Protein AF-A0A950YCQ1-F1 (afdb_monomer)

Secondary structure (DSSP, 8-state):
-----SSEEEEEE--S-HHHHHHHHHHHHHGGGEEEEEEEEEEE---GGG--HHHHHHHHHHHHHHHHHHHHHTTT-TT-EEEEEEEEE-HHHHHHHHHHHTT-SEEEEEPPPTTS-SS-SS-HHHHHHHHH-SSEEEEE-

Sequence (141 aa):
MPPARDALTFVVGFDGSDAARRGLAYVGELAAEARNVVVVTVTPDLGESSITSETLARDDFDAERLLDEAVALLADTDGTTIERRAATGDPARVLVDVTREVDADLLIVGRRGADFVARTLLGSVAQRVVEQASCDVLVVR

Radius of gyration: 15.21 Å; Cα contacts (8 Å, |Δi|>4): 248; chains: 1; bounding box: 40×31×44 Å

Nearest PDB structures (foldseek):
  2z09-assembly1_A  TM=8.458E-01  e=3.638E-11  Thermus thermophilus
  2z3v-assembly1_A  TM=8.287E-01  e=5.738E-11  Thermus thermophilus HB8
  3s3t-assembly1_A  TM=8.441E-01  e=1.524E-10  Lactiplantibacillus plantarum
  3hgm-assembly1_B  TM=8.170E-01  e=7.445E-11  Halomonas elongata
  5ahw-assembly2_D  TM=8.233E-01  e=2.853E-09  Mycolicibacterium smegmatis MC2 155

Structure (mmCIF, N/CA/C/O backbone):
data_AF-A0A950YCQ1-F1
#
_entry.id   AF-A0A950YCQ1-F1
#
loop_
_atom_site.group_PDB
_atom_site.id
_atom_site.type_symbol
_atom_site.label_atom_id
_atom_site.label_alt_id
_atom_site.label_comp_id
_atom_site.label_asym_id
_atom_site.label_entity_id
_atom_site.label_seq_id
_atom_site.pdbx_PDB_ins_code
_atom_site.Cartn_x
_atom_site.Cartn_y
_atom_site.Cartn_z
_atom_site.occupancy
_atom_site.B_iso_or_equiv
_atom_site.auth_seq_id
_atom_site.auth_comp_id
_atom_site.auth_asym_id
_atom_site.auth_atom_id
_atom_site.pdbx_PDB_model_num
ATOM 1 N N . MET A 1 1 ? -14.258 -17.852 21.400 1.00 39.78 1 MET A N 1
ATOM 2 C CA . MET A 1 1 ? -14.600 -16.471 21.019 1.00 39.78 1 MET A CA 1
ATOM 3 C C . MET A 1 1 ? -13.278 -15.767 20.785 1.00 39.78 1 MET A C 1
ATOM 5 O O . MET A 1 1 ? -12.511 -15.706 21.742 1.00 39.78 1 MET A O 1
ATOM 9 N N . PRO A 1 2 ? -12.927 -15.397 19.543 1.00 42.84 2 PRO A N 1
ATOM 10 C CA . PRO A 1 2 ? -11.743 -14.571 19.324 1.00 42.84 2 PRO A CA 1
ATOM 11 C C . PRO A 1 2 ? -11.915 -13.253 20.102 1.00 42.84 2 PRO A C 1
ATOM 13 O O . PRO A 1 2 ? -13.058 -12.809 20.269 1.00 42.84 2 PRO A O 1
ATOM 16 N N . PRO A 1 3 ? -10.835 -12.678 20.657 1.00 43.53 3 PRO A N 1
ATOM 17 C CA . PRO A 1 3 ? -10.923 -11.420 21.390 1.00 43.53 3 PRO A CA 1
ATOM 18 C C . PRO A 1 3 ? -11.473 -10.317 20.475 1.00 43.53 3 PRO A C 1
ATOM 20 O O . PRO A 1 3 ? -11.241 -10.340 19.266 1.00 43.53 3 PRO A O 1
ATOM 23 N N . ALA A 1 4 ? -12.219 -9.369 21.048 1.00 50.78 4 ALA A N 1
ATOM 24 C CA . ALA A 1 4 ? -12.633 -8.166 20.336 1.00 50.78 4 ALA A CA 1
ATOM 25 C C . ALA A 1 4 ? -11.365 -7.437 19.862 1.00 50.78 4 ALA A C 1
ATOM 27 O O . ALA A 1 4 ? -10.528 -7.067 20.684 1.00 50.78 4 ALA A O 1
ATOM 28 N N . ARG A 1 5 ? -11.167 -7.326 18.543 1.00 57.00 5 ARG A N 1
ATOM 29 C CA . ARG A 1 5 ? -10.023 -6.604 17.976 1.00 57.00 5 ARG A CA 1
ATOM 30 C C . ARG A 1 5 ? -10.265 -5.117 18.198 1.00 57.00 5 ARG A C 1
ATOM 32 O O . ARG A 1 5 ? -11.140 -4.532 17.571 1.00 57.00 5 ARG A O 1
ATOM 39 N N . ASP A 1 6 ? -9.519 -4.531 19.127 1.00 62.53 6 ASP A N 1
ATOM 40 C CA . ASP A 1 6 ? -9.725 -3.147 19.547 1.00 62.53 6 ASP A CA 1
ATOM 41 C C . ASP A 1 6 ? -9.273 -2.110 18.502 1.00 62.53 6 ASP A C 1
ATOM 43 O O . ASP A 1 6 ? -9.524 -0.932 18.699 1.00 62.53 6 ASP A O 1
ATOM 47 N N . ALA A 1 7 ? -8.668 -2.455 17.367 1.00 74.06 7 ALA A N 1
ATOM 48 C CA . ALA A 1 7 ? -8.384 -1.491 16.298 1.00 74.06 7 ALA A CA 1
ATOM 49 C C . ALA A 1 7 ? -8.078 -2.204 14.984 1.00 74.06 7 ALA A C 1
ATOM 51 O O . ALA A 1 7 ? -7.252 -3.112 15.003 1.00 74.06 7 ALA A O 1
ATOM 52 N N . LEU A 1 8 ? -8.671 -1.771 13.866 1.00 88.31 8 LEU A N 1
ATOM 53 C CA . LEU A 1 8 ? -8.275 -2.291 12.559 1.00 88.31 8 LEU A CA 1
ATOM 54 C C . LEU A 1 8 ? -6.948 -1.671 12.104 1.00 88.31 8 LEU A C 1
ATOM 56 O O . LEU A 1 8 ? -6.740 -0.459 12.255 1.00 88.31 8 LEU A O 1
ATOM 60 N N . THR A 1 9 ? -6.083 -2.509 11.532 1.00 92.19 9 THR A N 1
ATOM 61 C CA . THR A 1 9 ? -4.832 -2.103 10.881 1.00 92.19 9 THR A CA 1
ATOM 62 C C . THR A 1 9 ? -4.915 -2.362 9.385 1.00 92.19 9 THR A C 1
ATOM 64 O O . THR A 1 9 ? -5.062 -3.504 8.946 1.00 92.19 9 THR A O 1
ATOM 67 N N . PHE A 1 10 ? -4.788 -1.304 8.588 1.00 93.88 10 PHE A N 1
ATOM 68 C CA . PHE A 1 10 ? -4.792 -1.393 7.131 1.00 93.88 10 PHE A CA 1
ATOM 69 C C . PHE A 1 10 ? -3.387 -1.205 6.572 1.00 93.88 10 PHE A C 1
ATOM 71 O O . PHE A 1 10 ? -2.623 -0.370 7.049 1.00 93.88 10 PHE A O 1
ATOM 78 N N . VAL A 1 11 ? -3.057 -1.957 5.527 1.00 95.69 11 VAL A N 1
ATOM 79 C CA . VAL A 1 11 ? -1.829 -1.788 4.744 1.00 95.69 11 VAL A CA 1
ATOM 80 C C . VAL A 1 11 ? -2.217 -1.332 3.348 1.00 95.69 11 VAL A C 1
ATOM 82 O O . VAL A 1 11 ? -3.104 -1.920 2.735 1.00 95.69 11 VAL A O 1
ATOM 85 N N . VAL A 1 12 ? -1.551 -0.309 2.819 1.00 95.38 12 VAL A N 1
ATOM 86 C CA . VAL A 1 12 ? -1.814 0.219 1.477 1.00 95.38 12 VAL A CA 1
ATOM 87 C C . VAL A 1 12 ? -0.544 0.164 0.648 1.00 95.38 12 VAL A C 1
ATOM 89 O O . VAL A 1 12 ? 0.436 0.829 0.972 1.00 95.38 12 VAL A O 1
ATOM 92 N N . GLY A 1 13 ? -0.563 -0.598 -0.445 1.00 95.62 13 GLY A N 1
ATOM 93 C CA . GLY A 1 13 ? 0.494 -0.541 -1.450 1.00 95.62 13 GLY A CA 1
ATOM 94 C C . GLY A 1 13 ? 0.323 0.688 -2.340 1.00 95.62 13 GLY A C 1
ATOM 95 O O . GLY A 1 13 ? -0.713 0.828 -2.995 1.00 95.62 13 GLY A O 1
ATOM 96 N N . PHE A 1 14 ? 1.333 1.557 -2.387 1.00 95.12 14 PHE A N 1
ATOM 97 C CA . PHE A 1 14 ? 1.281 2.810 -3.134 1.00 95.12 14 PHE A CA 1
ATOM 98 C C . PHE A 1 14 ? 2.461 2.961 -4.096 1.00 95.12 14 PHE A C 1
ATOM 100 O O . PHE A 1 14 ? 3.612 3.042 -3.683 1.00 95.12 14 PHE A O 1
ATOM 107 N N . ASP A 1 15 ? 2.155 3.027 -5.392 1.00 90.69 15 ASP A N 1
ATOM 108 C CA . ASP A 1 15 ? 3.118 3.216 -6.486 1.00 90.69 15 ASP A CA 1
ATOM 109 C C . ASP A 1 15 ? 2.887 4.531 -7.256 1.00 90.69 15 ASP A C 1
ATOM 111 O O . ASP A 1 15 ? 3.487 4.764 -8.305 1.00 90.69 1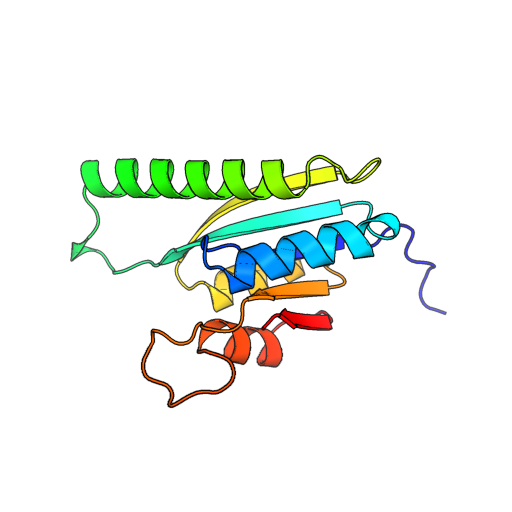5 ASP A O 1
ATOM 115 N N . GLY A 1 16 ? 1.982 5.389 -6.769 1.00 90.12 16 GLY A N 1
ATOM 116 C CA . GLY A 1 16 ? 1.605 6.634 -7.439 1.00 90.12 16 GLY A CA 1
ATOM 117 C C . GLY A 1 16 ? 0.756 6.446 -8.698 1.00 90.12 16 GLY A C 1
ATOM 118 O O . GLY A 1 16 ? 0.564 7.407 -9.445 1.00 90.12 16 GLY A O 1
ATOM 119 N N . SER A 1 17 ? 0.243 5.245 -8.972 1.00 89.38 17 SER A N 1
ATOM 120 C CA . SER A 1 17 ? -0.743 5.035 -10.034 1.00 89.38 17 SER A CA 1
ATOM 121 C C . SER A 1 17 ? -2.119 5.582 -9.640 1.00 89.38 17 SER A C 1
ATOM 123 O O . SER A 1 17 ? -2.469 5.668 -8.462 1.00 89.38 17 SER A O 1
ATOM 125 N N . ASP A 1 18 ? -2.965 5.896 -10.625 1.00 89.19 18 ASP A N 1
ATOM 126 C CA . ASP A 1 18 ? -4.323 6.383 -10.345 1.00 89.19 18 ASP A CA 1
ATOM 127 C C . ASP A 1 18 ? -5.178 5.364 -9.581 1.00 89.19 18 ASP A C 1
ATOM 129 O O . ASP A 1 18 ? -6.052 5.743 -8.802 1.00 89.19 18 ASP A O 1
ATOM 133 N N . ALA A 1 19 ? -4.930 4.069 -9.786 1.00 87.75 19 ALA A N 1
ATOM 134 C CA . ALA A 1 19 ? -5.601 3.018 -9.033 1.00 87.75 19 ALA A CA 1
ATOM 135 C C . ALA A 1 19 ? -5.147 2.998 -7.566 1.00 87.75 19 ALA A C 1
ATOM 137 O O . ALA A 1 19 ? -5.985 2.850 -6.679 1.00 87.75 19 ALA A O 1
ATOM 138 N N . ALA A 1 20 ? -3.854 3.209 -7.298 1.00 89.31 20 ALA A N 1
ATOM 139 C CA . ALA A 1 20 ? -3.341 3.334 -5.936 1.00 89.31 20 ALA A CA 1
ATOM 140 C C . ALA A 1 20 ? -3.875 4.597 -5.233 1.00 89.31 20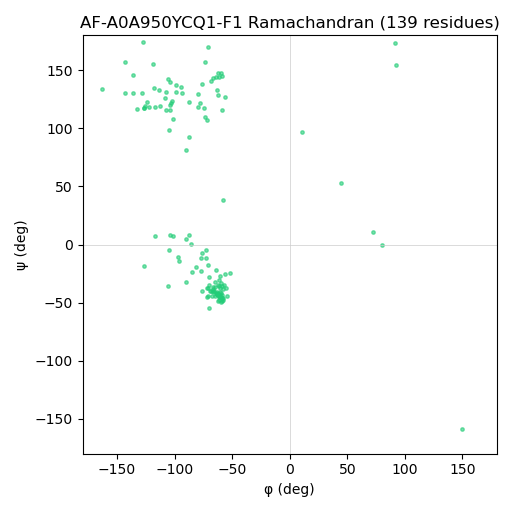 ALA A C 1
ATOM 142 O O . ALA A 1 20 ? -4.288 4.518 -4.078 1.00 89.31 20 ALA A O 1
ATOM 143 N N . ARG A 1 21 ? -3.978 5.734 -5.942 1.00 92.12 21 ARG A N 1
ATOM 144 C CA . ARG A 1 21 ? -4.623 6.959 -5.422 1.00 92.12 21 ARG A CA 1
ATOM 145 C C . ARG A 1 21 ? -6.083 6.727 -5.040 1.00 92.12 21 ARG A C 1
ATOM 147 O O . ARG A 1 21 ? -6.508 7.128 -3.962 1.00 92.12 21 ARG A O 1
ATOM 154 N N . ARG A 1 22 ? -6.851 6.047 -5.901 1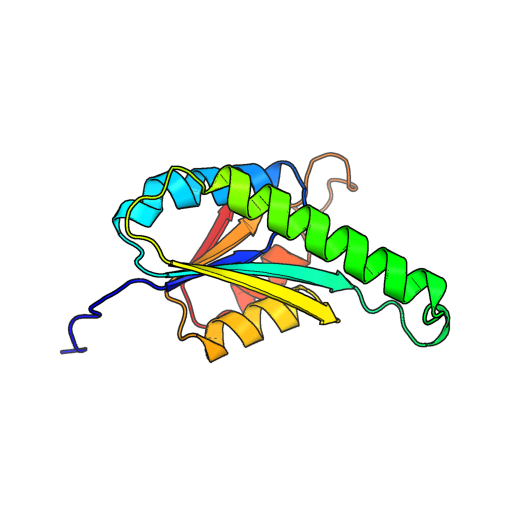.00 89.19 22 ARG A N 1
ATOM 155 C CA . ARG A 1 22 ? -8.233 5.647 -5.582 1.00 89.19 22 ARG A CA 1
ATOM 156 C C . ARG A 1 22 ? -8.292 4.695 -4.390 1.00 89.19 22 ARG A C 1
ATOM 158 O O . ARG A 1 22 ? -9.222 4.789 -3.599 1.00 89.19 22 ARG A O 1
ATOM 165 N N . GLY A 1 23 ? -7.300 3.816 -4.248 1.00 89.06 23 GLY A N 1
ATOM 166 C CA . GLY A 1 23 ? -7.144 2.950 -3.081 1.00 89.06 23 GLY A CA 1
ATOM 167 C C . GLY A 1 23 ? -7.005 3.732 -1.779 1.00 89.06 23 GLY A C 1
ATOM 168 O O . GLY A 1 23 ? -7.743 3.462 -0.838 1.00 89.06 23 GLY A O 1
ATOM 169 N N . LEU A 1 24 ? -6.131 4.740 -1.745 1.00 88.81 24 LEU A N 1
ATOM 170 C CA . LEU A 1 24 ? -5.981 5.621 -0.582 1.00 88.81 24 LEU A CA 1
ATOM 171 C C . LEU A 1 24 ? -7.246 6.423 -0.278 1.00 88.81 24 LEU A C 1
ATOM 173 O O . LEU A 1 24 ? -7.635 6.510 0.880 1.00 88.81 24 LEU A O 1
ATOM 177 N N . ALA A 1 25 ? -7.918 6.963 -1.298 1.00 86.00 25 ALA A N 1
ATOM 178 C CA . ALA A 1 25 ? -9.175 7.685 -1.096 1.00 86.00 25 ALA A CA 1
ATOM 179 C C . ALA A 1 25 ? -10.252 6.784 -0.465 1.00 86.00 25 ALA A C 1
ATOM 181 O O . ALA A 1 25 ? -10.944 7.198 0.460 1.00 86.00 25 ALA A O 1
ATOM 182 N N . TYR A 1 26 ? -10.340 5.527 -0.911 1.00 84.06 26 TYR A N 1
ATOM 183 C CA . TYR A 1 26 ? -11.246 4.546 -0.316 1.00 84.06 26 TYR A CA 1
ATOM 184 C C . TYR A 1 26 ? -10.867 4.208 1.129 1.00 84.06 26 TYR A C 1
ATOM 186 O O . TYR A 1 26 ? -11.742 4.036 1.971 1.00 84.06 26 TYR A O 1
ATOM 194 N N . VAL A 1 27 ? -9.566 4.156 1.437 1.00 81.38 27 VAL A N 1
ATOM 195 C CA . VAL A 1 27 ? -9.098 4.038 2.821 1.00 81.38 27 VAL A CA 1
ATOM 196 C C . VAL A 1 27 ? -9.531 5.246 3.633 1.00 81.38 27 VAL A C 1
ATOM 198 O O . VAL A 1 27 ? -10.050 5.020 4.705 1.00 81.38 27 VAL A O 1
ATOM 201 N N . GLY A 1 28 ? -9.429 6.483 3.146 1.00 73.00 28 GLY A N 1
ATOM 202 C CA . GLY A 1 28 ? -9.950 7.658 3.863 1.00 73.00 28 GLY A CA 1
ATOM 203 C C . GLY A 1 28 ? -11.440 7.542 4.224 1.00 73.00 28 GLY A C 1
ATOM 204 O O . GLY A 1 28 ? -11.839 7.915 5.324 1.00 73.00 28 GLY A O 1
ATOM 205 N N . GLU A 1 29 ? -12.255 6.946 3.347 1.00 75.50 29 GLU A N 1
ATOM 206 C CA . GLU A 1 29 ? -13.675 6.670 3.621 1.00 75.50 29 GLU A CA 1
ATOM 207 C C . GLU A 1 29 ? -13.885 5.530 4.640 1.00 75.50 29 GLU A C 1
ATOM 209 O O . GLU A 1 29 ? -14.794 5.606 5.467 1.00 75.50 29 GLU A O 1
ATOM 214 N N . LEU A 1 30 ? -13.054 4.480 4.600 1.00 71.19 30 LEU A N 1
ATOM 215 C CA . LEU A 1 30 ? -13.141 3.312 5.492 1.00 71.19 30 LEU A CA 1
ATOM 216 C C . LEU A 1 30 ? -12.420 3.512 6.839 1.00 71.19 30 LEU A C 1
ATOM 218 O O . LEU A 1 30 ? -12.711 2.833 7.821 1.00 71.19 30 LEU A O 1
ATOM 222 N N . ALA A 1 31 ? -11.441 4.412 6.886 1.00 61.69 31 ALA A N 1
ATOM 223 C CA . ALA A 1 31 ? -10.480 4.555 7.974 1.00 61.69 31 ALA A CA 1
ATOM 224 C C . ALA A 1 31 ? -11.063 5.231 9.210 1.00 61.69 31 ALA A C 1
ATOM 226 O O . ALA A 1 31 ? -10.446 5.157 10.266 1.00 61.69 31 ALA A O 1
ATOM 227 N N . ALA A 1 32 ? -12.296 5.742 9.144 1.00 62.84 32 ALA A N 1
ATOM 228 C CA . ALA A 1 32 ? -13.079 6.005 10.350 1.00 62.84 32 ALA A CA 1
ATOM 229 C C . ALA A 1 32 ? -13.157 4.766 11.277 1.00 62.84 32 ALA A C 1
ATOM 231 O O . ALA A 1 32 ? -13.322 4.911 12.488 1.00 62.84 32 ALA A O 1
ATOM 232 N N . GLU A 1 33 ? -12.999 3.552 10.729 1.00 66.06 33 GLU A N 1
ATOM 233 C CA . GLU A 1 33 ? -12.925 2.291 11.479 1.00 66.06 33 GLU A CA 1
ATOM 234 C C . GLU A 1 33 ? -11.480 1.811 11.760 1.00 66.06 33 GLU A C 1
ATOM 236 O O . GLU A 1 33 ? -11.273 0.943 12.614 1.00 66.06 33 GLU A O 1
ATOM 241 N N . ALA A 1 34 ? -10.463 2.376 11.093 1.00 70.06 34 ALA A N 1
ATOM 242 C CA . ALA A 1 34 ? -9.058 1.988 11.236 1.00 70.06 34 ALA A CA 1
ATOM 243 C C . ALA A 1 34 ? -8.266 2.977 12.092 1.00 70.06 34 ALA A C 1
ATOM 245 O O . ALA A 1 34 ? -8.110 4.151 11.757 1.00 70.06 34 ALA A O 1
ATOM 246 N N . ARG A 1 35 ? -7.667 2.482 13.182 1.00 82.69 35 ARG A N 1
ATOM 247 C CA . ARG A 1 35 ? -6.768 3.320 13.994 1.00 82.69 35 ARG A CA 1
ATOM 248 C C . ARG A 1 35 ? -5.367 3.408 13.406 1.00 82.69 35 ARG A C 1
ATOM 250 O O . ARG A 1 35 ? -4.634 4.315 13.793 1.00 82.69 35 ARG A O 1
ATOM 257 N N . ASN A 1 36 ? -4.981 2.478 12.531 1.00 90.38 36 ASN A N 1
ATOM 258 C CA . ASN A 1 36 ? -3.648 2.449 11.940 1.00 90.38 36 ASN A CA 1
ATOM 259 C C . ASN A 1 36 ? -3.697 2.158 10.437 1.00 90.38 36 ASN A C 1
ATOM 261 O O . ASN A 1 36 ? -4.320 1.187 10.005 1.00 90.38 36 ASN A O 1
ATOM 265 N N . VAL A 1 37 ? -3.002 2.980 9.656 1.00 93.12 37 VAL A N 1
ATOM 266 C CA . VAL A 1 37 ? -2.818 2.812 8.213 1.00 93.12 37 VAL A CA 1
ATOM 267 C C . VAL A 1 37 ? -1.324 2.832 7.913 1.00 93.12 37 VAL A C 1
ATOM 269 O O . VAL A 1 37 ? -0.650 3.831 8.149 1.00 93.12 37 VAL A O 1
ATOM 272 N N . VAL A 1 38 ? -0.809 1.737 7.363 1.00 95.31 38 VAL A N 1
ATOM 273 C CA . VAL A 1 38 ? 0.587 1.597 6.943 1.00 95.31 38 VAL A CA 1
ATOM 274 C C . VAL A 1 38 ? 0.661 1.760 5.430 1.00 95.31 38 VAL A C 1
ATOM 276 O O . VAL A 1 38 ? 0.232 0.885 4.677 1.00 95.31 38 VAL A O 1
ATOM 279 N N . VAL A 1 39 ? 1.209 2.879 4.970 1.00 96.56 39 VAL A N 1
ATOM 280 C CA . VAL A 1 39 ? 1.455 3.126 3.548 1.00 96.56 39 VAL A CA 1
ATOM 281 C C . VAL A 1 39 ? 2.819 2.563 3.176 1.00 96.56 39 VAL A C 1
ATOM 283 O O . VAL A 1 39 ? 3.838 2.956 3.744 1.00 96.56 39 VAL A O 1
ATOM 286 N N . VAL A 1 40 ? 2.837 1.659 2.200 1.00 97.44 40 VAL A N 1
ATOM 287 C CA . VAL A 1 40 ? 4.040 0.970 1.734 1.00 97.44 40 VAL A CA 1
ATOM 288 C C . VAL A 1 40 ? 4.301 1.321 0.276 1.00 97.44 40 VAL A C 1
ATOM 290 O O . VAL A 1 40 ? 3.502 0.990 -0.602 1.00 97.44 40 VAL A O 1
ATOM 293 N N . THR A 1 41 ? 5.446 1.941 0.008 1.00 96.12 41 THR A N 1
ATOM 294 C CA . THR A 1 41 ? 5.999 2.070 -1.345 1.00 96.12 41 THR A CA 1
ATOM 295 C C . THR A 1 41 ? 7.146 1.084 -1.517 1.00 96.12 41 THR A C 1
ATOM 297 O O . THR A 1 41 ? 7.927 0.863 -0.586 1.00 96.12 41 THR A O 1
ATOM 300 N N . VAL A 1 42 ? 7.228 0.453 -2.690 1.00 93.94 42 VAL A N 1
ATOM 301 C CA . VAL A 1 42 ? 8.261 -0.546 -2.977 1.00 93.94 42 VAL A CA 1
ATOM 302 C C . VAL A 1 42 ? 9.003 -0.194 -4.251 1.00 93.94 42 VAL A C 1
ATOM 304 O O . VA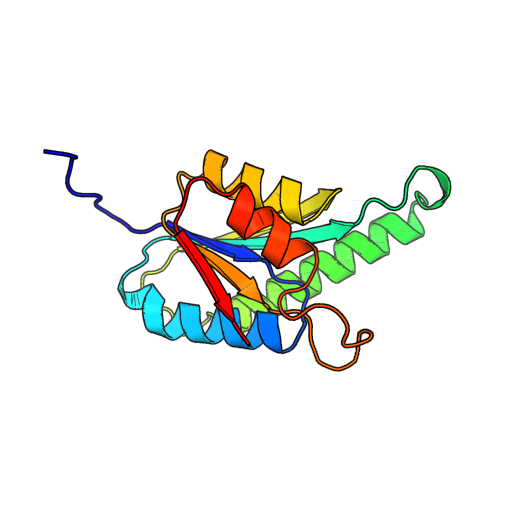L A 1 42 ? 8.423 -0.221 -5.337 1.00 93.94 42 VAL A O 1
ATOM 307 N N . THR A 1 43 ? 10.302 0.047 -4.120 1.00 91.38 43 THR A N 1
ATOM 308 C CA . THR A 1 43 ? 11.227 0.151 -5.245 1.00 91.38 43 THR A CA 1
ATOM 309 C C . THR A 1 43 ? 11.598 -1.263 -5.709 1.00 91.38 43 THR A C 1
ATOM 311 O O . THR A 1 43 ? 12.152 -2.039 -4.923 1.00 91.38 43 THR A O 1
ATOM 314 N N . PRO A 1 44 ? 11.289 -1.658 -6.959 1.00 85.44 44 PRO A N 1
ATOM 315 C CA . PRO A 1 44 ? 11.642 -2.981 -7.460 1.00 85.44 44 PRO A CA 1
ATOM 316 C C . PRO A 1 44 ? 13.159 -3.184 -7.496 1.00 85.44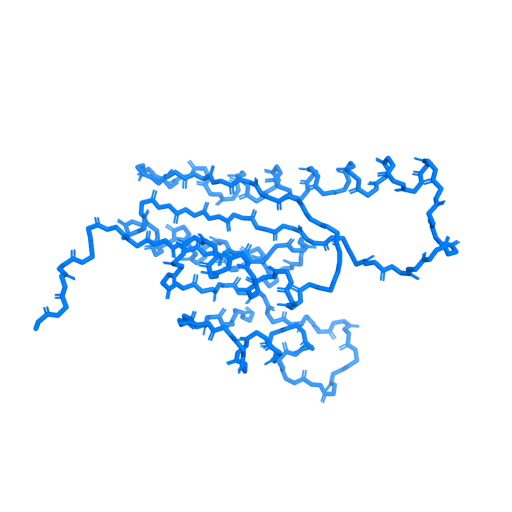 44 PRO A C 1
ATOM 318 O O . PRO A 1 44 ? 13.873 -2.388 -8.100 1.00 85.44 44 PRO A O 1
ATOM 321 N N . ASP A 1 45 ? 13.649 -4.277 -6.912 1.00 82.94 45 ASP A N 1
ATOM 322 C CA . ASP A 1 45 ? 15.055 -4.663 -7.061 1.00 82.94 45 ASP A CA 1
ATOM 323 C C . ASP A 1 45 ? 15.293 -5.219 -8.476 1.00 82.94 45 ASP A C 1
ATOM 325 O O . ASP A 1 45 ? 14.802 -6.293 -8.835 1.00 82.94 45 ASP A O 1
ATOM 329 N N . LEU A 1 46 ? 16.014 -4.455 -9.301 1.00 71.69 46 LEU A N 1
ATOM 330 C CA . LEU A 1 46 ? 16.372 -4.826 -10.675 1.00 71.69 46 LEU A CA 1
ATOM 331 C C . LEU A 1 46 ? 17.718 -5.579 -10.763 1.00 71.69 46 LEU A C 1
ATOM 333 O O . LEU A 1 46 ? 18.152 -5.925 -11.865 1.00 71.69 46 LEU A O 1
ATOM 337 N N . GLY A 1 47 ? 18.352 -5.887 -9.624 1.00 69.56 47 GLY A N 1
ATOM 338 C CA . GLY A 1 47 ? 19.602 -6.640 -9.520 1.00 69.56 47 GLY A CA 1
ATOM 339 C C . GLY A 1 47 ? 20.874 -5.779 -9.512 1.00 69.56 47 GLY A C 1
ATOM 340 O O . GLY A 1 47 ? 20.853 -4.571 -9.748 1.00 69.56 47 GLY A O 1
ATOM 341 N N . GLU A 1 48 ? 22.024 -6.429 -9.275 1.00 61.53 48 GLU A N 1
ATOM 342 C CA . GLU A 1 48 ? 23.328 -5.784 -9.001 1.00 61.53 48 GLU A CA 1
ATOM 343 C C . GLU A 1 48 ? 23.796 -4.793 -10.081 1.00 61.53 48 GLU A C 1
ATOM 345 O O . GLU A 1 48 ? 24.538 -3.858 -9.792 1.00 61.53 48 GLU A O 1
ATOM 350 N N . SER A 1 49 ? 23.348 -4.960 -11.329 1.00 62.84 49 SER A N 1
ATOM 351 C CA . SER A 1 49 ? 23.737 -4.090 -12.451 1.00 62.84 49 SER A CA 1
ATOM 352 C C . SER A 1 49 ? 23.104 -2.693 -12.412 1.00 62.84 49 SER A C 1
ATOM 354 O O . SER A 1 49 ? 23.526 -1.824 -13.173 1.00 62.84 49 SER A O 1
ATOM 356 N N . SER A 1 50 ? 22.116 -2.462 -11.545 1.00 61.03 50 SER A N 1
ATOM 357 C CA . SER A 1 50 ? 21.409 -1.180 -11.419 1.00 61.03 50 SER A CA 1
ATOM 358 C C . SER A 1 50 ? 21.817 -0.376 -10.178 1.00 61.03 50 SER A C 1
ATOM 360 O O . SER A 1 50 ? 21.402 0.771 -10.029 1.00 61.03 50 SER A O 1
ATOM 362 N N . ILE A 1 51 ? 22.661 -0.932 -9.302 1.00 71.62 51 ILE A N 1
ATOM 363 C CA . ILE A 1 51 ? 22.995 -0.321 -8.011 1.00 71.62 51 ILE A CA 1
ATOM 364 C C . ILE A 1 51 ? 24.170 0.649 -8.182 1.00 71.62 51 ILE A C 1
ATOM 366 O O . ILE A 1 51 ? 25.341 0.283 -8.098 1.00 71.62 51 ILE A O 1
ATOM 370 N N . THR A 1 52 ? 23.850 1.921 -8.413 1.00 78.56 52 THR A N 1
ATOM 371 C CA . THR A 1 52 ? 24.800 3.044 -8.323 1.00 78.56 52 THR A CA 1
ATOM 372 C C . THR A 1 52 ? 24.336 4.033 -7.255 1.00 78.56 52 THR A C 1
ATOM 374 O O . THR A 1 52 ? 23.140 4.124 -6.987 1.00 78.56 52 THR A O 1
ATOM 377 N N . SER A 1 53 ? 25.247 4.818 -6.664 1.00 77.75 53 SER A N 1
ATOM 378 C CA . SER A 1 53 ? 24.882 5.826 -5.650 1.00 77.75 53 SER A CA 1
ATOM 379 C C . SER A 1 53 ? 23.862 6.848 -6.161 1.00 77.75 53 SER A C 1
ATOM 381 O O . SER A 1 53 ? 22.996 7.274 -5.406 1.00 77.75 53 SER A O 1
ATOM 383 N N . GLU A 1 54 ? 23.929 7.217 -7.443 1.00 78.31 54 GLU A N 1
ATOM 384 C CA . GLU A 1 54 ? 22.948 8.115 -8.064 1.00 78.31 54 GLU A CA 1
ATOM 385 C C . GLU A 1 54 ? 21.577 7.456 -8.245 1.00 78.31 54 GLU A C 1
ATOM 387 O O . GLU A 1 54 ? 20.566 8.140 -8.126 1.00 78.31 54 GLU A O 1
ATOM 392 N N . THR A 1 55 ? 21.526 6.151 -8.535 1.00 78.88 55 THR A N 1
ATOM 393 C CA . THR A 1 55 ? 20.249 5.424 -8.658 1.00 78.88 55 THR A CA 1
ATOM 394 C C . THR A 1 55 ? 19.603 5.250 -7.288 1.00 78.88 55 THR A C 1
ATOM 396 O O . THR A 1 55 ? 18.444 5.601 -7.139 1.00 78.88 55 THR A O 1
ATOM 399 N N . LEU A 1 56 ? 20.379 4.879 -6.262 1.00 79.88 56 LEU A N 1
ATOM 400 C CA . LEU A 1 56 ? 19.891 4.799 -4.880 1.00 79.88 56 LEU A CA 1
ATOM 401 C C . LEU A 1 56 ? 19.320 6.137 -4.386 1.00 79.88 56 LEU A C 1
ATOM 403 O O . LEU A 1 56 ? 18.221 6.179 -3.851 1.00 79.88 56 LEU A O 1
ATOM 407 N N . ALA A 1 57 ? 20.029 7.247 -4.620 1.00 77.56 57 ALA A N 1
ATOM 408 C CA . ALA A 1 57 ? 19.548 8.569 -4.218 1.00 77.56 57 ALA A CA 1
ATOM 409 C C . ALA A 1 57 ? 18.263 8.993 -4.957 1.00 77.56 57 ALA A C 1
ATOM 411 O O . ALA A 1 57 ? 17.448 9.725 -4.397 1.00 77.56 57 ALA A O 1
ATOM 412 N N . ARG A 1 58 ? 18.085 8.562 -6.214 1.00 81.38 58 ARG A N 1
ATOM 413 C CA . ARG A 1 58 ? 16.843 8.791 -6.971 1.00 81.38 58 ARG A CA 1
ATOM 414 C C . ARG A 1 58 ? 15.705 7.932 -6.441 1.00 81.38 58 ARG A C 1
ATOM 416 O O . ARG A 1 58 ? 14.626 8.469 -6.232 1.00 81.38 58 ARG A O 1
ATOM 423 N N . ASP A 1 59 ? 15.964 6.655 -6.187 1.00 85.50 59 ASP A N 1
ATOM 424 C CA . ASP A 1 59 ? 14.975 5.718 -5.660 1.00 85.50 59 ASP A CA 1
ATOM 425 C C . ASP A 1 59 ? 14.455 6.177 -4.289 1.00 85.50 59 ASP A C 1
ATOM 427 O O . ASP A 1 59 ? 13.244 6.198 -4.075 1.00 85.50 59 ASP A O 1
ATOM 431 N N . ASP A 1 60 ? 15.345 6.627 -3.397 1.00 84.56 60 ASP A N 1
ATOM 432 C CA . ASP A 1 60 ? 14.969 7.200 -2.098 1.00 84.56 60 ASP A CA 1
ATOM 433 C C . ASP A 1 60 ? 14.115 8.466 -2.273 1.00 84.56 60 ASP A C 1
ATOM 435 O O . ASP A 1 60 ? 13.081 8.626 -1.622 1.00 84.56 60 ASP A O 1
ATOM 439 N N . PHE A 1 61 ? 14.514 9.365 -3.180 1.00 86.00 61 PHE A N 1
ATOM 440 C CA . PHE A 1 61 ? 13.763 10.591 -3.456 1.00 86.00 61 PHE A CA 1
ATOM 441 C C . PHE A 1 61 ? 12.367 10.301 -4.023 1.00 86.00 61 PHE A C 1
ATOM 443 O O . PHE A 1 61 ? 11.387 10.927 -3.614 1.00 86.00 61 PHE A O 1
ATOM 450 N N . ASP A 1 62 ? 12.257 9.349 -4.949 1.00 90.38 62 ASP A N 1
ATOM 451 C CA . ASP A 1 62 ? 10.983 8.949 -5.539 1.00 90.38 62 ASP A CA 1
ATOM 452 C C . ASP A 1 62 ? 10.082 8.247 -4.518 1.00 90.38 62 ASP A C 1
ATOM 454 O O . ASP A 1 62 ? 8.880 8.529 -4.474 1.00 90.38 62 ASP A O 1
ATOM 458 N N . ALA A 1 63 ? 10.644 7.390 -3.662 1.00 92.62 63 ALA A N 1
ATOM 459 C CA . ALA A 1 63 ? 9.913 6.744 -2.579 1.00 92.62 63 ALA A CA 1
ATOM 460 C C . ALA A 1 63 ? 9.354 7.772 -1.583 1.00 92.62 63 ALA A C 1
ATOM 462 O O . ALA A 1 63 ? 8.162 7.731 -1.271 1.00 92.62 63 ALA A O 1
ATOM 463 N N . GLU A 1 64 ? 10.170 8.731 -1.138 1.00 94.06 64 GLU A N 1
ATOM 464 C CA . GLU A 1 64 ? 9.718 9.792 -0.233 1.00 94.06 64 GLU A CA 1
ATOM 465 C C . GLU A 1 64 ? 8.648 10.678 -0.872 1.00 94.06 64 GLU A C 1
ATOM 467 O O . GLU A 1 64 ? 7.625 10.959 -0.247 1.00 94.06 64 GLU A O 1
ATOM 472 N N . ARG A 1 65 ? 8.812 11.042 -2.151 1.00 95.56 65 ARG A N 1
ATOM 473 C CA . ARG A 1 65 ? 7.805 11.810 -2.894 1.00 95.56 65 ARG A CA 1
ATOM 474 C C . ARG A 1 65 ? 6.463 11.075 -2.962 1.00 95.56 65 ARG A C 1
ATOM 476 O O . ARG A 1 65 ? 5.412 11.701 -2.826 1.00 95.56 65 ARG A O 1
ATOM 483 N N . LEU A 1 66 ? 6.482 9.762 -3.196 1.00 95.19 66 LEU A N 1
ATOM 484 C CA . LEU A 1 66 ? 5.272 8.937 -3.213 1.00 95.19 66 LEU A CA 1
ATOM 485 C C . LEU A 1 66 ? 4.623 8.851 -1.826 1.00 95.19 66 LEU A C 1
ATOM 487 O O . LEU A 1 66 ? 3.402 8.933 -1.717 1.00 95.19 66 LEU A O 1
ATOM 491 N N . LEU A 1 67 ? 5.417 8.717 -0.765 1.00 96.00 67 LEU A N 1
ATOM 492 C CA . LEU A 1 67 ? 4.899 8.690 0.602 1.00 96.00 67 LEU A CA 1
ATOM 493 C C . LEU A 1 67 ? 4.298 10.040 1.017 1.00 96.00 67 LEU A C 1
ATOM 495 O O . LEU A 1 67 ? 3.234 10.057 1.630 1.00 96.00 67 LEU A O 1
ATOM 499 N N . ASP A 1 68 ? 4.924 11.161 0.649 1.00 95.69 68 ASP A N 1
ATOM 500 C CA . ASP A 1 68 ? 4.379 12.505 0.881 1.00 95.69 68 ASP A CA 1
ATOM 501 C C . ASP A 1 68 ? 3.030 12.693 0.182 1.00 95.69 68 ASP A C 1
ATOM 503 O O . ASP A 1 68 ? 2.071 13.179 0.785 1.00 95.69 68 ASP A O 1
ATOM 507 N N . GLU A 1 69 ? 2.934 12.260 -1.077 1.00 94.94 69 GLU A N 1
ATOM 508 C CA . GLU A 1 69 ? 1.684 12.277 -1.834 1.00 94.94 69 GLU A CA 1
ATOM 509 C C . GLU A 1 69 ? 0.601 11.436 -1.143 1.00 94.94 69 GLU A C 1
ATOM 511 O O . GLU A 1 69 ? -0.534 11.888 -0.984 1.00 94.94 69 GLU A O 1
ATOM 516 N N . ALA A 1 70 ? 0.949 10.231 -0.690 1.00 93.12 70 ALA A N 1
ATOM 517 C CA . ALA A 1 70 ? 0.007 9.344 -0.027 1.00 93.12 70 ALA A CA 1
ATOM 518 C C . ALA A 1 70 ? -0.511 9.908 1.303 1.00 93.12 70 ALA A C 1
ATOM 520 O O . ALA A 1 70 ? -1.708 9.844 1.575 1.00 93.12 70 ALA A O 1
ATOM 521 N N . VAL A 1 71 ? 0.374 10.491 2.115 1.00 91.88 71 VAL A N 1
ATOM 522 C CA . VAL A 1 71 ? -0.002 11.140 3.378 1.00 91.88 71 VAL A CA 1
ATOM 523 C C . VAL A 1 71 ? -0.915 12.335 3.120 1.00 91.88 71 VAL A C 1
ATOM 525 O O . VAL A 1 71 ? -1.906 12.500 3.825 1.00 91.88 71 VAL A O 1
ATOM 528 N N . ALA A 1 72 ? -0.632 13.138 2.091 1.00 91.88 72 ALA A N 1
ATOM 529 C CA . ALA A 1 72 ? -1.485 14.265 1.726 1.00 91.88 72 ALA A CA 1
ATOM 530 C C . ALA A 1 72 ? -2.907 13.820 1.336 1.00 91.88 72 ALA A C 1
ATOM 532 O O . ALA A 1 72 ? -3.872 14.498 1.679 1.00 91.88 72 ALA A O 1
ATOM 533 N N . LEU A 1 73 ? -3.051 12.667 0.674 1.00 89.81 73 LEU A N 1
ATOM 534 C CA . LEU A 1 73 ? -4.357 12.090 0.325 1.00 89.81 73 LEU A CA 1
ATOM 535 C C . LEU A 1 73 ? -5.133 11.539 1.532 1.00 89.81 73 LEU A C 1
ATOM 537 O O . LEU A 1 73 ? -6.341 11.345 1.432 1.00 89.81 73 LEU A O 1
ATOM 541 N N . LEU A 1 74 ? -4.456 11.294 2.655 1.00 88.12 74 LEU A N 1
ATOM 542 C CA . LEU A 1 74 ? -5.045 10.815 3.908 1.00 88.12 74 LEU A CA 1
ATOM 543 C C . LEU A 1 74 ? -5.174 11.927 4.966 1.00 88.12 74 LEU A C 1
ATOM 5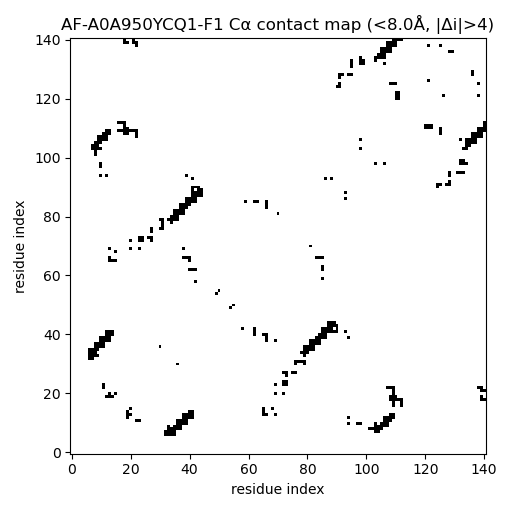45 O O . LEU A 1 74 ? -5.503 11.636 6.116 1.00 88.12 74 LEU A O 1
ATOM 549 N N . ALA A 1 75 ? -4.916 13.190 4.616 1.00 83.19 75 ALA A N 1
ATOM 550 C CA . ALA A 1 75 ? -4.845 14.291 5.580 1.00 83.19 75 ALA A CA 1
ATOM 551 C C . ALA A 1 75 ? -6.153 14.535 6.358 1.00 83.19 75 ALA A C 1
ATOM 553 O O . ALA A 1 75 ? -6.099 15.002 7.492 1.00 83.19 75 ALA A O 1
ATOM 554 N N . ASP A 1 76 ? -7.303 14.180 5.779 1.00 80.81 76 ASP A N 1
ATOM 555 C CA . ASP A 1 76 ? -8.627 14.370 6.387 1.00 80.81 76 ASP A CA 1
ATOM 556 C C . ASP A 1 76 ? -9.062 13.192 7.290 1.00 80.81 76 ASP A C 1
ATOM 558 O O . ASP A 1 76 ? -10.208 13.130 7.739 1.00 80.81 76 ASP A O 1
ATOM 562 N N . THR A 1 77 ? -8.165 12.236 7.560 1.00 77.69 77 THR A N 1
ATOM 563 C CA . THR A 1 77 ? -8.472 11.025 8.340 1.00 77.69 77 THR A CA 1
ATOM 564 C C . THR A 1 77 ? -8.222 11.247 9.838 1.00 77.69 77 THR A C 1
ATOM 566 O O . THR A 1 77 ? -7.176 10.885 10.383 1.00 77.69 77 THR A O 1
ATOM 569 N N . ASP A 1 78 ? -9.180 11.876 10.522 1.00 77.88 78 ASP A N 1
ATOM 570 C CA . ASP A 1 78 ? -9.072 12.175 11.955 1.00 77.88 78 ASP A CA 1
ATOM 571 C C . ASP A 1 78 ? -8.983 10.906 12.823 1.00 77.88 78 ASP A C 1
ATOM 573 O O . ASP A 1 78 ? -9.789 9.984 12.716 1.00 77.88 78 ASP A O 1
ATOM 577 N N . GLY A 1 79 ? -8.029 10.882 13.761 1.00 79.25 79 GLY A N 1
ATOM 578 C CA . GLY A 1 79 ? -7.884 9.792 14.736 1.00 79.25 79 GLY A CA 1
ATOM 579 C C . GLY A 1 79 ? -7.179 8.532 14.215 1.00 79.25 79 GLY A C 1
ATOM 580 O O . GLY A 1 79 ? -6.964 7.601 14.995 1.00 79.25 79 GLY A O 1
ATOM 581 N N . THR A 1 80 ? -6.764 8.518 12.947 1.00 86.31 80 THR A N 1
ATOM 582 C CA . THR A 1 80 ? -5.969 7.444 12.344 1.00 86.31 80 THR A CA 1
ATOM 583 C C . THR A 1 80 ? -4.475 7.766 12.428 1.00 86.31 80 THR A C 1
ATOM 585 O O . THR A 1 80 ? -4.023 8.847 12.055 1.00 86.31 80 THR A O 1
ATOM 588 N N . THR A 1 81 ? -3.676 6.816 12.912 1.00 90.38 81 THR A N 1
ATOM 589 C CA . THR A 1 81 ? -2.212 6.887 12.826 1.00 90.38 81 THR A CA 1
ATOM 590 C C . THR A 1 81 ? -1.773 6.459 11.432 1.00 90.38 81 THR A C 1
ATOM 592 O O . THR A 1 81 ? -2.184 5.401 10.959 1.00 90.38 81 THR A O 1
ATOM 595 N N . ILE A 1 82 ? -0.940 7.271 10.779 1.00 92.19 82 ILE A N 1
ATOM 596 C CA . ILE A 1 82 ? -0.387 6.959 9.458 1.00 92.19 82 ILE A CA 1
ATOM 597 C C . ILE A 1 82 ? 1.093 6.609 9.616 1.00 92.19 82 ILE A C 1
ATOM 599 O O . ILE A 1 82 ? 1.904 7.452 10.001 1.00 92.19 82 ILE A O 1
ATOM 603 N N . GLU A 1 83 ? 1.445 5.368 9.299 1.00 94.81 83 GLU A N 1
ATOM 604 C CA . GLU A 1 83 ? 2.823 4.891 9.230 1.00 94.81 83 GLU A CA 1
ATOM 605 C C . GLU A 1 83 ? 3.300 4.882 7.772 1.00 94.81 83 GLU A C 1
ATOM 607 O O . GLU A 1 83 ? 2.581 4.464 6.864 1.00 94.81 83 GLU A O 1
ATOM 612 N N . ARG A 1 84 ? 4.534 5.335 7.541 1.00 96.56 84 ARG A N 1
ATOM 613 C CA . ARG A 1 84 ? 5.174 5.368 6.221 1.00 96.56 84 ARG A CA 1
ATOM 614 C C . ARG A 1 84 ? 6.252 4.293 6.156 1.00 96.56 84 ARG A C 1
ATOM 616 O O . ARG A 1 84 ? 7.107 4.243 7.038 1.00 96.56 84 ARG A O 1
ATOM 623 N N . ARG A 1 85 ? 6.258 3.478 5.101 1.00 97.06 85 ARG A N 1
ATOM 624 C CA . ARG A 1 85 ? 7.318 2.498 4.836 1.00 97.06 85 ARG A CA 1
ATOM 625 C C . ARG A 1 85 ? 7.777 2.565 3.384 1.00 97.06 85 ARG A C 1
ATOM 627 O O . ARG A 1 85 ? 7.017 2.253 2.471 1.00 97.06 85 ARG A O 1
ATOM 634 N N . ALA A 1 86 ? 9.038 2.930 3.185 1.00 95.69 86 ALA A N 1
ATOM 635 C CA . ALA A 1 86 ? 9.750 2.701 1.935 1.00 95.69 86 ALA A CA 1
ATOM 636 C C . ALA A 1 86 ? 10.534 1.390 2.042 1.00 95.69 86 ALA A C 1
ATOM 638 O O . ALA A 1 86 ? 11.165 1.120 3.065 1.00 95.69 86 ALA A O 1
ATOM 639 N N . ALA A 1 87 ? 10.479 0.568 1.001 1.00 94.00 87 ALA A N 1
ATOM 640 C CA . ALA A 1 87 ? 11.189 -0.701 0.947 1.00 94.00 87 ALA A CA 1
ATOM 641 C C . ALA A 1 87 ? 11.716 -0.976 -0.464 1.00 94.00 87 ALA A C 1
ATOM 643 O O . ALA A 1 87 ? 11.165 -0.492 -1.450 1.00 94.00 87 ALA A O 1
ATOM 644 N N . THR A 1 88 ? 12.741 -1.820 -0.561 1.00 91.81 88 THR A N 1
ATOM 645 C CA . THR A 1 88 ? 13.294 -2.288 -1.837 1.00 91.81 88 THR A CA 1
ATOM 646 C C . THR A 1 88 ? 13.125 -3.798 -1.940 1.00 91.81 88 THR A C 1
ATOM 648 O O . THR A 1 88 ? 13.400 -4.519 -0.979 1.00 91.81 88 THR A O 1
ATOM 651 N N . GLY A 1 89 ? 12.664 -4.297 -3.088 1.00 92.38 89 GLY A N 1
ATOM 652 C CA . GLY A 1 89 ? 12.503 -5.736 -3.320 1.00 92.38 89 GLY A CA 1
ATOM 653 C C . GLY A 1 89 ? 11.367 -6.096 -4.276 1.00 92.38 89 GLY A C 1
ATOM 654 O O . GLY A 1 89 ? 10.929 -5.283 -5.082 1.00 92.38 89 GLY A O 1
ATOM 655 N N . ASP A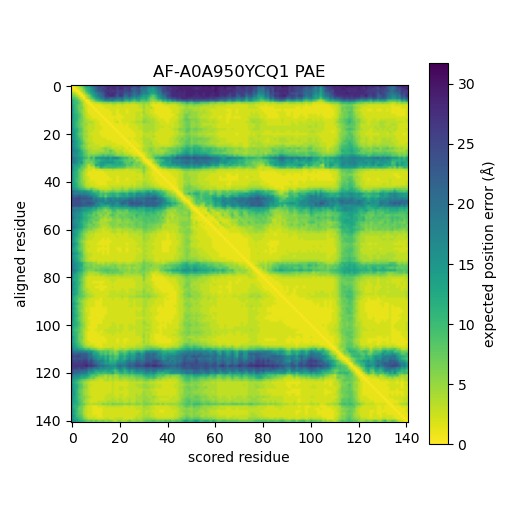 1 90 ? 10.878 -7.338 -4.199 1.00 92.38 90 ASP A N 1
ATOM 656 C CA . ASP A 1 90 ? 9.680 -7.780 -4.932 1.00 92.38 90 ASP A CA 1
ATOM 657 C C . ASP A 1 90 ? 8.421 -7.190 -4.264 1.00 92.38 90 ASP A C 1
ATOM 659 O O . ASP A 1 90 ? 8.144 -7.538 -3.112 1.00 92.38 90 ASP A O 1
ATOM 663 N N . PRO A 1 91 ? 7.629 -6.340 -4.952 1.00 93.75 91 PRO A N 1
ATOM 664 C CA . PRO A 1 91 ? 6.512 -5.633 -4.322 1.00 93.75 91 PRO A CA 1
ATOM 665 C C . PRO A 1 91 ? 5.472 -6.545 -3.675 1.00 93.75 91 PRO A C 1
ATOM 667 O O . PRO A 1 91 ? 4.973 -6.240 -2.598 1.00 93.75 91 PRO A O 1
ATOM 670 N N . ALA A 1 92 ? 5.157 -7.685 -4.297 1.00 94.69 92 ALA A N 1
ATOM 671 C CA . ALA A 1 92 ? 4.173 -8.607 -3.738 1.00 94.69 92 ALA A CA 1
ATOM 672 C C . ALA A 1 92 ? 4.681 -9.246 -2.442 1.00 94.69 92 ALA A C 1
ATOM 674 O O . ALA A 1 92 ? 3.946 -9.306 -1.460 1.00 94.69 92 ALA A O 1
ATOM 675 N N . ARG A 1 93 ? 5.941 -9.692 -2.428 1.00 96.12 93 ARG A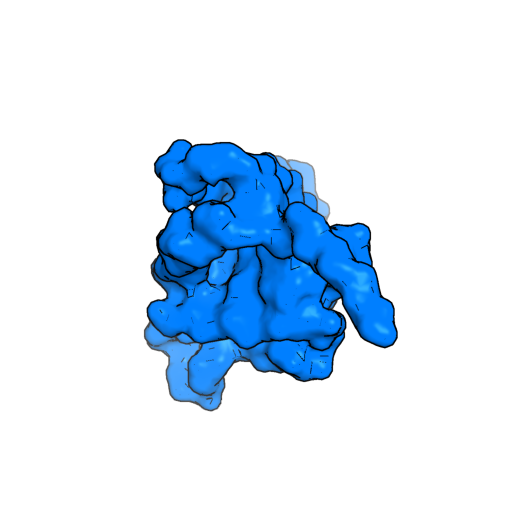 N 1
ATOM 676 C CA . ARG A 1 93 ? 6.568 -10.267 -1.238 1.00 96.12 93 ARG A CA 1
ATOM 677 C C . ARG A 1 93 ? 6.646 -9.250 -0.105 1.00 96.12 93 ARG A C 1
ATOM 679 O O . ARG A 1 93 ? 6.223 -9.568 0.998 1.00 96.12 93 ARG A O 1
ATOM 686 N N . VAL A 1 94 ? 7.132 -8.042 -0.390 1.00 97.00 94 VAL A N 1
ATOM 687 C CA . VAL A 1 94 ? 7.252 -6.975 0.612 1.00 97.00 94 VAL A CA 1
ATOM 688 C C . VAL A 1 94 ? 5.894 -6.652 1.231 1.00 97.00 94 VAL A C 1
ATOM 690 O O . VAL A 1 94 ? 5.780 -6.623 2.450 1.00 97.00 94 VAL A O 1
ATOM 693 N N . LEU A 1 95 ? 4.847 -6.474 0.419 1.00 97.12 95 LEU A N 1
ATOM 694 C CA . LEU A 1 95 ? 3.504 -6.190 0.934 1.00 97.12 95 LEU A CA 1
ATOM 695 C C . LEU A 1 95 ? 2.976 -7.326 1.818 1.00 97.12 95 LEU A C 1
ATOM 697 O O . LEU A 1 95 ? 2.457 -7.066 2.899 1.00 97.12 95 LEU A O 1
ATOM 701 N N . VAL A 1 96 ? 3.138 -8.583 1.395 1.00 97.88 96 VAL A N 1
ATOM 702 C CA . VAL A 1 96 ? 2.725 -9.750 2.190 1.00 97.88 96 VAL A CA 1
ATOM 703 C C . VAL A 1 96 ? 3.494 -9.822 3.510 1.00 97.88 96 VAL A C 1
ATOM 705 O O . VAL A 1 96 ? 2.892 -10.075 4.553 1.00 97.88 96 VAL A O 1
ATOM 708 N N . ASP A 1 97 ? 4.800 -9.574 3.494 1.00 97.50 97 ASP A N 1
ATOM 709 C CA . ASP A 1 97 ? 5.615 -9.598 4.706 1.00 97.50 97 ASP A CA 1
ATOM 710 C C . ASP A 1 97 ? 5.193 -8.472 5.668 1.00 97.50 97 ASP A C 1
ATOM 712 O O . ASP A 1 97 ? 4.915 -8.754 6.834 1.00 97.50 97 ASP A O 1
ATOM 716 N N . VAL A 1 98 ? 4.965 -7.249 5.170 1.00 97.50 98 VAL A N 1
ATOM 717 C CA . VAL A 1 98 ? 4.434 -6.141 5.986 1.00 97.50 98 VAL A CA 1
ATOM 718 C C . VAL A 1 98 ? 3.075 -6.491 6.595 1.00 97.50 98 VAL A C 1
ATOM 720 O O . VAL A 1 98 ? 2.876 -6.251 7.783 1.00 97.50 98 VAL A O 1
ATOM 723 N N . THR A 1 99 ? 2.151 -7.103 5.839 1.00 97.06 99 THR A N 1
ATOM 724 C CA . THR A 1 99 ? 0.835 -7.485 6.393 1.00 97.06 99 THR A CA 1
ATOM 725 C C . THR A 1 99 ? 0.946 -8.453 7.568 1.00 97.06 99 THR A C 1
ATOM 727 O O . THR A 1 99 ? 0.154 -8.367 8.501 1.00 97.06 99 THR A O 1
ATOM 730 N N . ARG A 1 100 ? 1.946 -9.342 7.562 1.00 96.31 100 ARG A N 1
ATOM 731 C CA . ARG A 1 100 ? 2.210 -10.272 8.669 1.00 96.31 100 ARG A CA 1
ATOM 732 C C . ARG A 1 100 ? 2.877 -9.578 9.849 1.00 96.31 100 ARG A C 1
ATOM 734 O O . ARG A 1 100 ? 2.539 -9.875 10.988 1.00 96.31 100 ARG A O 1
ATOM 741 N N . GLU A 1 101 ? 3.819 -8.676 9.583 1.00 95.94 101 GLU A N 1
ATOM 742 C CA . GLU A 1 101 ? 4.545 -7.931 10.617 1.00 95.94 101 GLU A CA 1
ATOM 743 C C . GLU A 1 101 ? 3.622 -7.076 11.486 1.00 95.94 101 GLU A C 1
ATOM 745 O O . GLU A 1 101 ? 3.849 -6.968 12.690 1.00 95.94 101 GLU A O 1
ATOM 750 N N . VAL A 1 102 ? 2.594 -6.474 10.883 1.00 94.31 102 VAL A N 1
ATOM 751 C CA . VAL A 1 102 ? 1.676 -5.557 11.577 1.00 94.31 102 VAL A CA 1
ATOM 752 C C . VAL A 1 102 ? 0.337 -6.195 11.962 1.00 94.31 102 VAL A C 1
ATOM 754 O O . VAL A 1 102 ? -0.546 -5.475 12.413 1.00 94.31 102 VAL A O 1
ATOM 757 N N . ASP A 1 103 ? 0.181 -7.516 11.782 1.00 94.00 103 ASP A N 1
ATOM 758 C CA . ASP A 1 103 ? -1.096 -8.251 11.913 1.00 94.00 103 ASP A CA 1
ATOM 759 C C . ASP A 1 103 ? -2.255 -7.514 11.215 1.00 94.00 103 ASP A C 1
ATOM 761 O O . ASP A 1 103 ? -3.277 -7.197 11.820 1.00 94.00 103 ASP A O 1
ATOM 765 N N . ALA A 1 104 ? -2.054 -7.173 9.938 1.00 94.25 104 ALA A N 1
ATOM 766 C CA . ALA A 1 104 ? -3.006 -6.379 9.173 1.00 94.25 104 ALA A CA 1
ATOM 767 C C . ALA A 1 104 ? -4.365 -7.084 9.054 1.00 94.25 104 ALA A C 1
ATOM 769 O O . ALA A 1 104 ? -4.436 -8.296 8.854 1.00 94.25 104 ALA A O 1
ATOM 770 N N . ASP A 1 105 ? -5.444 -6.308 9.083 1.00 93.69 105 ASP A N 1
ATOM 771 C CA . ASP A 1 105 ? -6.801 -6.794 8.829 1.00 93.69 105 ASP A CA 1
ATOM 772 C C . ASP A 1 105 ? -7.164 -6.698 7.342 1.00 93.69 105 ASP A C 1
ATOM 774 O O . ASP A 1 105 ? -7.889 -7.547 6.828 1.00 93.69 105 ASP A O 1
ATOM 778 N N . LEU A 1 106 ? -6.621 -5.695 6.641 1.00 94.06 106 LEU A N 1
ATOM 779 C CA . LEU A 1 106 ? -6.901 -5.436 5.230 1.00 94.06 106 LEU A CA 1
ATOM 780 C C . LEU A 1 106 ? -5.651 -4.941 4.495 1.00 94.06 106 LEU A C 1
ATOM 782 O O . LEU A 1 106 ? -5.001 -3.987 4.925 1.00 94.06 106 LEU A O 1
ATOM 786 N N . LEU A 1 107 ? -5.351 -5.553 3.351 1.00 95.81 107 LEU A N 1
ATOM 787 C CA . LEU A 1 107 ? -4.390 -5.059 2.370 1.00 95.81 107 LEU A CA 1
ATOM 788 C C . LEU A 1 107 ? -5.129 -4.410 1.196 1.00 95.81 107 LEU A C 1
ATOM 790 O O . LEU A 1 107 ? -5.923 -5.055 0.513 1.00 95.81 107 LEU A O 1
ATOM 794 N N . ILE A 1 108 ? -4.813 -3.153 0.912 1.00 94.69 108 ILE A N 1
ATOM 795 C CA . ILE A 1 108 ? -5.363 -2.389 -0.200 1.00 94.69 108 ILE A CA 1
ATOM 796 C C . ILE A 1 108 ? -4.283 -2.218 -1.264 1.00 94.69 108 ILE A C 1
ATOM 798 O O . ILE A 1 108 ? -3.188 -1.725 -0.991 1.00 94.69 108 ILE A O 1
ATOM 802 N N . VAL A 1 109 ? -4.599 -2.602 -2.499 1.00 93.75 109 VAL A N 1
ATOM 803 C CA . VAL A 1 109 ? -3.718 -2.406 -3.654 1.00 93.75 109 VAL A CA 1
ATOM 804 C C . VAL A 1 109 ? -4.494 -1.894 -4.859 1.00 93.75 109 VAL A C 1
ATOM 806 O O . VAL A 1 109 ? -5.647 -2.262 -5.100 1.00 93.75 109 VAL A O 1
ATOM 809 N N . GLY A 1 110 ? -3.840 -1.055 -5.657 1.00 87.31 110 GLY A N 1
ATOM 810 C CA . GLY A 1 110 ? -4.353 -0.662 -6.961 1.00 87.31 110 GLY A CA 1
ATOM 811 C C . GLY A 1 110 ? -4.336 -1.832 -7.947 1.00 87.31 110 GLY A C 1
ATOM 812 O O . GLY A 1 110 ? -3.391 -2.620 -8.019 1.00 87.31 110 GLY A O 1
ATOM 813 N N . ARG A 1 111 ? -5.379 -1.924 -8.765 1.00 80.88 111 ARG A N 1
ATOM 814 C CA . ARG A 1 111 ? -5.378 -2.701 -10.000 1.00 80.88 111 ARG A CA 1
ATOM 815 C C . ARG A 1 111 ? -4.408 -2.053 -10.987 1.00 80.88 111 ARG A C 1
ATOM 817 O O . ARG A 1 111 ? -4.357 -0.834 -11.119 1.00 80.88 111 ARG A O 1
ATOM 824 N N . ARG A 1 112 ? -3.706 -2.869 -11.772 1.00 71.06 112 ARG A N 1
ATOM 825 C CA . ARG A 1 112 ? -2.908 -2.376 -12.905 1.00 71.06 112 ARG A CA 1
ATOM 826 C C . ARG A 1 112 ? -3.777 -1.561 -13.894 1.00 71.06 112 ARG A C 1
ATOM 828 O O . ARG A 1 112 ? -4.819 -2.044 -14.339 1.00 71.06 112 ARG A O 1
ATOM 835 N N . GLY A 1 113 ? -3.343 -0.336 -14.215 1.00 60.12 113 GLY A N 1
ATOM 836 C CA . GLY A 1 113 ? -4.034 0.608 -15.109 1.00 60.12 113 GLY A CA 1
ATOM 837 C C . GLY A 1 113 ? -4.020 0.216 -16.595 1.00 60.12 113 GLY A C 1
ATOM 838 O O . GLY A 1 113 ? -3.315 -0.706 -17.004 1.00 60.12 113 GLY A O 1
ATOM 839 N N . ALA A 1 114 ? -4.813 0.927 -17.404 1.00 53.44 114 ALA A N 1
ATOM 840 C CA . ALA A 1 114 ? -5.082 0.607 -18.813 1.00 53.44 114 ALA A CA 1
ATOM 841 C C . ALA A 1 114 ? -3.853 0.678 -19.747 1.00 53.44 114 ALA A C 1
ATOM 843 O O . ALA A 1 114 ? -3.857 0.029 -20.793 1.00 53.44 114 ALA A O 1
ATOM 844 N N . ASP A 1 115 ? -2.802 1.409 -19.362 1.00 54.59 115 ASP A N 1
ATOM 845 C CA . ASP A 1 115 ? -1.621 1.662 -20.203 1.00 54.59 115 ASP A CA 1
ATOM 846 C C . ASP A 1 115 ? -0.644 0.475 -20.288 1.00 54.59 115 ASP A C 1
ATOM 848 O O . ASP A 1 115 ? 0.242 0.442 -21.143 1.00 54.59 115 ASP A O 1
ATOM 852 N N . PHE A 1 116 ? -0.807 -0.546 -19.440 1.00 54.50 116 PHE A N 1
ATOM 853 C CA . PHE A 1 116 ? 0.054 -1.726 -19.422 1.00 54.50 116 PHE A CA 1
ATOM 854 C C . PHE A 1 116 ? -0.675 -2.917 -20.056 1.00 54.50 116 PHE A C 1
ATOM 856 O O . PHE A 1 116 ? -1.497 -3.555 -19.406 1.00 54.50 116 PHE A O 1
ATOM 863 N N . VAL A 1 117 ? -0.380 -3.187 -21.336 1.00 55.78 117 VAL A N 1
ATOM 864 C CA . VAL A 1 117 ? -0.789 -4.346 -22.168 1.00 55.78 117 VAL A CA 1
ATOM 865 C C . VAL A 1 117 ? -1.878 -5.227 -21.527 1.00 55.78 117 VAL A C 1
ATOM 867 O O . VAL A 1 117 ? -1.586 -6.121 -20.733 1.00 55.78 117 VAL A O 1
ATOM 87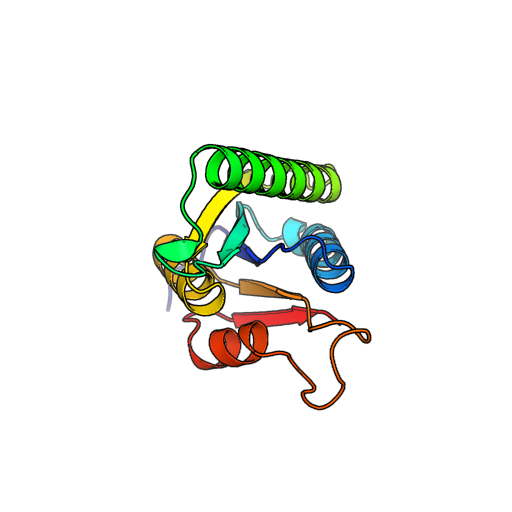0 N N . ALA A 1 118 ? -3.130 -4.973 -21.919 1.00 52.28 118 ALA A N 1
ATOM 871 C CA . ALA A 1 118 ? -4.414 -5.442 -21.379 1.00 52.28 118 ALA A CA 1
ATOM 872 C C . ALA A 1 118 ? -4.675 -6.973 -21.310 1.00 52.28 118 ALA A C 1
ATOM 874 O O . ALA A 1 118 ? -5.789 -7.427 -21.571 1.00 52.28 118 ALA A O 1
ATOM 875 N N . ARG A 1 119 ? -3.685 -7.809 -20.974 1.00 54.81 119 ARG A N 1
ATOM 876 C CA . ARG A 1 119 ? -3.835 -9.277 -20.937 1.00 54.81 119 ARG A CA 1
ATOM 877 C C . ARG A 1 119 ? -4.124 -9.854 -19.550 1.00 54.81 119 ARG A C 1
ATOM 879 O O . ARG A 1 119 ? -4.498 -11.019 -19.479 1.00 54.81 119 ARG A O 1
ATOM 886 N N . THR A 1 120 ? -4.011 -9.079 -18.467 1.00 60.59 120 THR A N 1
ATOM 887 C CA . THR A 1 120 ? -4.390 -9.534 -17.116 1.00 60.59 120 THR A CA 1
ATOM 888 C C . THR A 1 120 ? -5.339 -8.552 -16.436 1.00 60.59 120 THR A C 1
ATOM 890 O O . THR A 1 120 ? -5.104 -7.349 -16.402 1.00 60.59 120 THR A O 1
ATOM 893 N N . LEU A 1 121 ? -6.445 -9.073 -15.893 1.00 66.75 121 LEU A N 1
ATOM 894 C CA . LEU A 1 121 ? -7.473 -8.256 -15.248 1.00 66.75 121 LEU A CA 1
ATOM 895 C C . LEU A 1 121 ? -7.003 -7.655 -13.914 1.00 66.75 121 LEU A C 1
ATOM 897 O O . LEU A 1 121 ? -7.485 -6.589 -13.572 1.00 66.75 121 LEU A O 1
ATOM 901 N N . LEU A 1 122 ? -6.070 -8.272 -13.181 1.00 75.25 122 LEU A N 1
ATOM 902 C CA . LEU A 1 122 ? -5.665 -7.818 -11.836 1.00 75.25 122 LEU A CA 1
ATOM 903 C C . LEU A 1 122 ? -4.286 -7.132 -11.796 1.00 75.25 122 LEU A C 1
ATOM 905 O O . LEU A 1 122 ? -4.103 -6.150 -11.083 1.00 75.25 122 LEU A O 1
ATOM 909 N N . GLY A 1 123 ? -3.330 -7.594 -12.605 1.00 81.06 123 GLY A N 1
ATOM 910 C CA . GLY A 1 123 ? -1.914 -7.227 -12.486 1.00 81.06 123 GLY A CA 1
ATOM 911 C C . GLY A 1 123 ? -1.132 -8.218 -11.614 1.00 81.06 123 GLY A C 1
ATOM 912 O O . GLY A 1 123 ? -1.703 -8.908 -10.775 1.00 81.06 123 GLY A O 1
ATOM 913 N N . SER A 1 124 ? 0.183 -8.321 -11.836 1.00 86.25 124 SER A N 1
ATOM 914 C CA . SER A 1 124 ? 1.023 -9.359 -11.214 1.00 86.25 124 SER A CA 1
ATOM 915 C C . SER A 1 124 ? 1.166 -9.214 -9.698 1.00 86.25 124 SER A C 1
ATOM 917 O O . SER A 1 124 ? 1.203 -10.222 -9.002 1.00 86.25 124 SER A O 1
ATOM 919 N N . VAL A 1 125 ? 1.234 -7.979 -9.186 1.00 90.44 125 VAL A N 1
ATOM 920 C CA . VAL A 1 125 ? 1.326 -7.721 -7.739 1.00 90.44 125 VAL A CA 1
ATOM 921 C C . VAL A 1 125 ? 0.005 -8.076 -7.065 1.00 90.44 125 VAL A C 1
ATOM 923 O O . VAL A 1 125 ? -0.003 -8.937 -6.193 1.00 90.44 125 VAL A O 1
ATOM 926 N N . ALA A 1 126 ? -1.108 -7.501 -7.537 1.00 90.94 126 ALA A N 1
ATOM 927 C CA . ALA A 1 126 ? -2.445 -7.763 -7.006 1.00 90.94 126 ALA A CA 1
ATOM 928 C C . ALA A 1 126 ? -2.789 -9.262 -6.997 1.00 90.94 126 ALA A C 1
ATOM 930 O O . ALA A 1 126 ? -3.270 -9.773 -5.994 1.00 90.94 126 ALA A O 1
ATOM 931 N N . GLN A 1 127 ? -2.486 -9.988 -8.080 1.00 91.19 127 GLN A N 1
ATOM 932 C CA . GLN A 1 127 ? -2.706 -11.434 -8.126 1.00 91.19 127 GLN A CA 1
ATOM 933 C C . GLN A 1 127 ? -1.922 -12.169 -7.028 1.00 91.19 127 GLN A C 1
ATOM 935 O O . GLN A 1 127 ? -2.493 -12.967 -6.292 1.00 91.19 127 GLN A O 1
ATOM 940 N N . ARG A 1 128 ? -0.622 -11.884 -6.895 1.00 93.81 128 ARG A N 1
ATOM 941 C CA . ARG A 1 128 ? 0.235 -12.576 -5.926 1.00 93.81 128 ARG A CA 1
ATOM 942 C C . ARG A 1 128 ? -0.145 -12.266 -4.483 1.00 93.81 128 ARG A C 1
ATOM 944 O O . ARG A 1 128 ? -0.101 -13.170 -3.659 1.00 93.81 128 ARG A O 1
ATOM 951 N N . VAL A 1 129 ? -0.525 -11.027 -4.169 1.00 95.12 129 VAL A N 1
ATOM 952 C CA . VAL A 1 129 ? -0.933 -10.683 -2.798 1.00 95.12 129 VAL A CA 1
ATOM 953 C C . VAL A 1 129 ? -2.287 -11.295 -2.438 1.00 95.12 129 VAL A C 1
ATOM 955 O O . VAL A 1 129 ? -2.419 -11.804 -1.335 1.00 95.12 129 VAL A O 1
ATOM 958 N N . VAL A 1 130 ? -3.250 -11.359 -3.368 1.00 94.62 130 VAL A N 1
ATOM 959 C CA . VAL A 1 130 ? -4.532 -12.066 -3.151 1.00 94.62 130 VAL A CA 1
ATOM 960 C C . VAL A 1 130 ? -4.310 -13.548 -2.836 1.00 94.62 130 VAL A C 1
ATOM 962 O O . VAL A 1 130 ? -5.030 -14.123 -2.027 1.00 94.62 130 VAL A O 1
ATOM 965 N N . GLU A 1 131 ? -3.310 -14.175 -3.456 1.00 94.38 131 GLU A N 1
ATOM 966 C CA . GLU A 1 131 ? -2.982 -15.586 -3.225 1.00 94.38 131 GLU A CA 1
ATOM 967 C C . GLU A 1 131 ? -2.216 -15.838 -1.908 1.00 94.38 131 GLU A C 1
ATOM 969 O O . GLU A 1 131 ? -2.212 -16.970 -1.426 1.00 94.38 131 GLU A O 1
ATOM 974 N N . GLN A 1 132 ? -1.527 -14.836 -1.345 1.00 96.19 132 GLN A N 1
ATOM 975 C CA . GLN A 1 132 ? -0.496 -15.046 -0.310 1.00 96.19 132 GLN A CA 1
ATOM 976 C C . GLN A 1 132 ? -0.681 -14.243 0.985 1.00 96.19 132 GLN A C 1
ATOM 978 O O . GLN A 1 132 ? -0.047 -14.583 1.994 1.00 96.19 132 GLN A O 1
ATOM 983 N N . ALA A 1 133 ? -1.484 -13.176 0.967 1.00 94.31 133 ALA A N 1
ATOM 984 C CA . ALA A 1 133 ? -1.742 -12.354 2.142 1.00 94.31 133 ALA A CA 1
ATOM 985 C C . ALA A 1 133 ? -2.468 -13.168 3.221 1.00 94.31 133 ALA A C 1
ATOM 987 O O . ALA A 1 133 ? -3.298 -14.028 2.932 1.00 94.31 133 ALA A O 1
ATOM 988 N N . SER A 1 134 ? -2.136 -12.901 4.483 1.00 87.94 134 SER A N 1
ATOM 989 C CA . SER A 1 134 ? -2.795 -13.522 5.640 1.00 87.94 134 SER A CA 1
ATOM 990 C C . SER A 1 134 ? -4.071 -12.793 6.074 1.00 87.94 134 SER A C 1
ATOM 992 O O . SER A 1 134 ? -4.699 -13.207 7.045 1.00 87.94 134 SER A O 1
ATOM 994 N N . CYS A 1 135 ? -4.430 -11.716 5.377 1.00 95.12 135 CYS A N 1
ATOM 995 C CA . CYS A 1 135 ? -5.539 -10.822 5.678 1.00 95.12 135 CYS A CA 1
ATOM 996 C C . CYS A 1 135 ? -6.461 -10.646 4.466 1.00 95.12 135 CYS A C 1
ATOM 998 O O . CYS A 1 135 ? -6.163 -11.143 3.374 1.00 95.12 135 CYS A O 1
ATOM 1000 N N . ASP A 1 136 ? -7.576 -9.938 4.656 1.00 95.38 136 ASP A N 1
ATOM 1001 C CA . ASP A 1 136 ? -8.454 -9.596 3.542 1.00 95.38 136 ASP A CA 1
ATOM 1002 C C . ASP A 1 136 ? -7.705 -8.707 2.541 1.00 95.38 136 ASP A C 1
ATOM 1004 O O . ASP A 1 136 ? -6.842 -7.907 2.906 1.00 95.38 136 ASP A O 1
ATOM 1008 N N . VAL A 1 137 ? -8.030 -8.839 1.253 1.00 95.31 137 VAL A N 1
ATOM 1009 C CA . VAL A 1 137 ? -7.392 -8.054 0.189 1.00 95.31 137 VAL A CA 1
ATOM 1010 C C . VAL A 1 137 ? -8.444 -7.307 -0.615 1.00 95.31 137 VAL A C 1
ATOM 1012 O O . VAL A 1 137 ? -9.326 -7.912 -1.229 1.00 95.31 137 VAL A O 1
ATOM 1015 N N . LEU A 1 138 ? -8.307 -5.985 -0.674 1.00 93.25 138 LEU A N 1
ATOM 1016 C CA . LEU A 1 138 ? -9.104 -5.111 -1.519 1.00 93.25 138 LEU A CA 1
ATOM 1017 C C . LEU A 1 138 ? -8.290 -4.660 -2.733 1.00 93.25 138 LEU A C 1
ATOM 1019 O O . LEU A 1 138 ? -7.269 -3.981 -2.613 1.00 93.25 138 LEU A O 1
ATOM 1023 N N . VAL A 1 139 ? -8.792 -4.988 -3.923 1.00 92.12 139 VAL A N 1
ATOM 1024 C CA . VAL A 1 139 ? -8.207 -4.546 -5.193 1.00 92.12 139 VAL A CA 1
ATOM 1025 C C . VAL A 1 139 ? -9.054 -3.425 -5.784 1.00 92.12 139 VAL A C 1
ATOM 1027 O O . VAL A 1 139 ? -10.208 -3.639 -6.162 1.00 92.12 139 VAL A O 1
ATOM 1030 N N . VAL A 1 140 ? -8.473 -2.230 -5.893 1.00 88.75 140 VAL A N 1
ATOM 1031 C CA . VAL A 1 140 ? -9.186 -1.020 -6.328 1.00 88.75 140 VAL A CA 1
ATOM 1032 C C . VAL A 1 140 ? -8.939 -0.742 -7.805 1.00 88.75 140 VAL A C 1
ATOM 1034 O O . VAL A 1 140 ? -7.807 -0.769 -8.275 1.00 88.75 140 VAL A O 1
ATOM 1037 N N . ARG A 1 141 ? -10.013 -0.498 -8.559 1.00 81.31 141 ARG A N 1
ATOM 1038 C CA . ARG A 1 141 ? -9.976 -0.260 -10.010 1.00 81.31 141 ARG A CA 1
ATOM 1039 C C . ARG A 1 141 ? -9.908 1.203 -10.368 1.00 81.31 141 ARG A C 1
ATOM 1041 O O . ARG A 1 141 ? -10.496 2.030 -9.645 1.00 81.31 141 ARG A O 1
#

Mean predicted aligned error: 6.66 Å

Solvent-accessible surface area (backbone atoms only — not comparable to full-atom values): 7870 Å² total; per-residue (Å²): 128,82,76,83,77,91,59,40,27,36,35,34,48,44,82,78,43,72,21,21,51,50,32,46,48,51,41,44,72,55,33,84,63,24,43,32,38,38,41,36,30,61,46,70,65,84,51,82,93,61,74,42,75,70,48,53,55,46,52,52,51,53,42,51,53,45,49,54,53,53,49,62,64,41,68,87,39,77,85,41,46,78,45,82,43,77,45,76,33,60,57,34,61,52,53,34,51,50,39,62,76,64,65,28,53,33,39,34,30,30,26,62,59,85,89,58,76,86,82,60,91,42,33,76,47,48,50,48,32,66,76,63,40,96,40,49,68,48,77,26,115

Foldseek 3Di:
DPDDPPFAAEEQEFPPDPQSLVLLLVCLVVCVRHQEYEYEYEAEDPDDVQDDPVSVVVLVVSLVVRQVVSCVSNVNRPNHDYHYYYYYHDSLVVRQVVCVVVVHAEYEYEADDPVPPPPDRRDDSRVSNCVRHPHHYHYGD

pLDDT: mean 84.24, std 13.8, range [39.78, 97.88]